Protein AF-A0A7J0D4P7-F1 (afdb_monomer)

Solvent-accessible surface area (backbone atoms only — not comparable to full-atom values): 5656 Å² total; per-residue (Å²): 99,66,72,56,20,65,75,69,76,46,55,58,68,62,49,43,71,79,31,83,43,71,63,51,52,50,52,51,56,49,49,54,52,47,56,71,66,40,68,83,62,84,80,86,44,68,71,60,33,51,51,53,40,53,52,40,50,51,52,59,71,69,50,83,90,75,75,80,87,79,73,71,91,78,84,93,82,81,92,78,92,80,82,93,86,133

pLDDT: mean 72.04, std 12.48, range [45.62, 90.12]

Mean predicted aligned error: 14.99 Å

Secondary structure (DSSP, 8-state):
-HHHHHHHT--HHHHHHH-SSHHHHHHHHHHHHHHHH------S-HHHHHHHHHHHHHHHHHS----STTS---------------

Sequence (86 aa):
MEAIAARAGVSKKTIYRWWPSKGAVLLEAFTDALVDATPFVDTGDIGADLRTHVAGAVRLLSVPPFGPAYGVSSPSSTTTTSSRRR

Radius of gyration: 23.41 Å; Cα contacts (8 Å, |Δi|>4): 30; chains: 1; bounding box: 57×57×44 Å

Structure (mmCIF, N/CA/C/O backbone):
data_AF-A0A7J0D4P7-F1
#
_entry.id   AF-A0A7J0D4P7-F1
#
loop_
_atom_site.group_PDB
_atom_site.id
_atom_site.type_symbol
_atom_site.label_atom_id
_atom_site.label_alt_id
_atom_site.label_comp_id
_atom_site.label_asym_id
_atom_site.label_entity_id
_atom_site.label_seq_id
_atom_site.pdbx_PDB_ins_code
_atom_site.Cartn_x
_atom_site.Cartn_y
_atom_site.Cartn_z
_atom_site.occupancy
_atom_site.B_iso_or_equiv
_atom_site.auth_seq_id
_atom_site.auth_comp_id
_atom_site.auth_asym_id
_atom_site.auth_atom_id
_atom_site.pdbx_PDB_model_num
ATOM 1 N N . MET A 1 1 ? -5.888 5.718 11.562 1.00 78.38 1 MET A N 1
ATOM 2 C CA . MET A 1 1 ? -6.344 4.350 11.868 1.00 78.38 1 MET A CA 1
ATOM 3 C C . MET A 1 1 ? -7.856 4.243 11.933 1.00 78.38 1 MET A C 1
ATOM 5 O O . MET A 1 1 ? -8.354 3.305 11.345 1.00 78.38 1 MET A O 1
ATOM 9 N N . GLU A 1 2 ? -8.590 5.194 12.530 1.00 83.31 2 GLU A N 1
ATOM 10 C CA . GLU A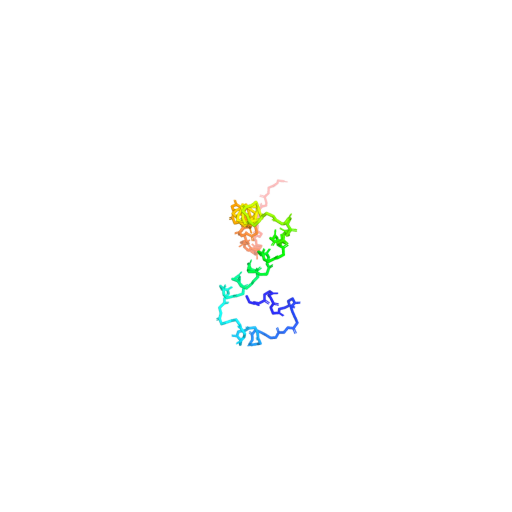 1 2 ? -10.071 5.154 12.545 1.00 83.31 2 GLU A CA 1
ATOM 11 C C . GLU A 1 2 ? -10.713 5.060 11.161 1.00 83.31 2 GLU A C 1
ATOM 13 O O . GLU A 1 2 ? -11.409 4.098 10.874 1.00 83.31 2 GLU A O 1
ATOM 18 N N . ALA A 1 3 ? -10.421 6.009 10.268 1.00 81.19 3 ALA A N 1
ATOM 19 C CA . ALA A 1 3 ? -10.983 5.992 8.916 1.00 81.19 3 ALA A CA 1
ATOM 20 C C . ALA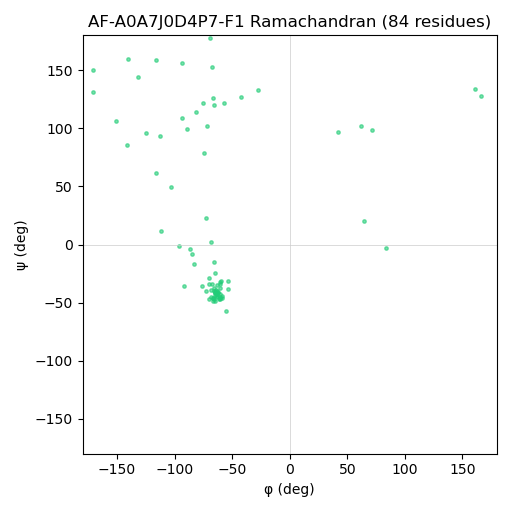 A 1 3 ? -10.602 4.724 8.125 1.00 81.19 3 ALA A C 1
ATOM 22 O O . ALA A 1 3 ? -11.386 4.237 7.320 1.00 81.19 3 ALA A O 1
ATOM 23 N N . ILE A 1 4 ? -9.414 4.163 8.385 1.00 81.75 4 ILE A N 1
ATOM 24 C CA . ILE A 1 4 ? -8.942 2.916 7.762 1.00 81.75 4 ILE A CA 1
ATOM 25 C C . ILE A 1 4 ? -9.743 1.726 8.302 1.00 81.75 4 ILE A C 1
ATOM 27 O O . ILE A 1 4 ? -10.238 0.924 7.521 1.00 81.75 4 ILE A O 1
ATOM 31 N N . ALA A 1 5 ? -9.911 1.648 9.623 1.00 86.69 5 ALA A N 1
ATOM 32 C CA . ALA A 1 5 ? -10.693 0.625 10.307 1.00 86.69 5 ALA A CA 1
ATOM 33 C C . ALA A 1 5 ? -12.165 0.650 9.859 1.00 86.69 5 ALA A C 1
ATOM 35 O O . ALA A 1 5 ? -12.703 -0.383 9.471 1.00 86.69 5 ALA A O 1
ATOM 36 N N . ALA A 1 6 ? -12.775 1.839 9.810 1.00 84.50 6 ALA A N 1
ATOM 37 C CA . ALA A 1 6 ? -14.137 2.042 9.324 1.00 84.50 6 ALA A CA 1
ATOM 38 C C . ALA A 1 6 ? -14.298 1.620 7.855 1.00 84.50 6 ALA A C 1
ATOM 40 O O . ALA A 1 6 ? -15.239 0.905 7.525 1.00 84.50 6 ALA A O 1
ATOM 41 N N . ARG A 1 7 ? -13.356 2.003 6.980 1.00 83.88 7 ARG A N 1
ATOM 42 C CA . ARG A 1 7 ? -13.391 1.633 5.556 1.00 83.88 7 ARG A CA 1
ATOM 43 C C . ARG A 1 7 ? -13.178 0.136 5.324 1.00 83.88 7 ARG A C 1
ATOM 45 O O . ARG A 1 7 ? -13.761 -0.416 4.403 1.00 83.88 7 ARG A O 1
ATOM 52 N N . ALA A 1 8 ? -12.357 -0.507 6.150 1.00 85.12 8 ALA A N 1
ATOM 53 C CA . ALA A 1 8 ? -12.091 -1.942 6.084 1.00 85.12 8 ALA A CA 1
ATOM 54 C C . ALA A 1 8 ? -13.105 -2.792 6.878 1.00 85.12 8 ALA A C 1
ATOM 56 O O . ALA A 1 8 ? -13.006 -4.014 6.862 1.00 85.12 8 ALA A O 1
ATOM 57 N N . GLY A 1 9 ? -14.059 -2.177 7.590 1.00 88.81 9 GLY A N 1
ATOM 58 C CA . GLY A 1 9 ? -15.052 -2.888 8.403 1.00 88.81 9 GLY A CA 1
ATOM 59 C C . GLY A 1 9 ? -14.462 -3.660 9.590 1.00 88.81 9 GLY A C 1
ATOM 60 O O . GLY A 1 9 ? -15.090 -4.585 10.100 1.00 88.81 9 GLY A O 1
ATOM 61 N N . VAL A 1 10 ? -13.252 -3.312 10.036 1.00 90.12 10 VAL A N 1
ATOM 62 C CA . VAL A 1 10 ? -12.545 -4.011 11.120 1.00 90.12 10 VAL A CA 1
ATO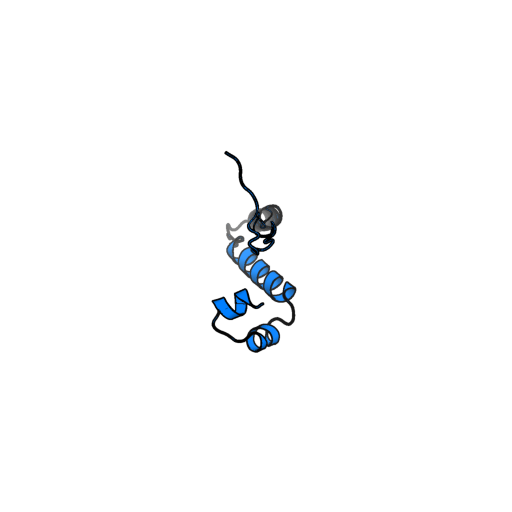M 63 C C . VAL A 1 10 ? -12.331 -3.106 12.325 1.00 90.12 10 VAL A C 1
ATOM 65 O O . VAL A 1 10 ? -12.321 -1.884 12.223 1.00 90.12 10 VAL A O 1
ATOM 68 N N . SER A 1 11 ? -12.106 -3.702 13.498 1.00 89.25 11 SER A N 1
ATOM 69 C CA . SER A 1 11 ? -11.767 -2.936 14.700 1.00 89.25 11 SER A CA 1
ATOM 70 C C . SER A 1 11 ? -10.381 -2.282 14.595 1.00 89.25 11 SER A C 1
ATOM 72 O O . SER A 1 11 ? -9.456 -2.831 13.989 1.00 89.25 11 SER A O 1
ATOM 74 N N . LYS A 1 12 ? -10.180 -1.158 15.297 1.00 85.88 12 LYS A N 1
ATOM 75 C CA . LYS A 1 12 ? -8.855 -0.526 15.453 1.00 85.88 12 LYS A CA 1
ATOM 76 C C . LYS A 1 12 ? -7.807 -1.505 15.983 1.00 85.88 12 LYS A C 1
ATOM 78 O O . LYS A 1 12 ? -6.674 -1.471 15.524 1.00 85.88 12 LYS A O 1
ATOM 83 N N . LYS A 1 13 ? -8.179 -2.394 16.915 1.00 89.31 13 LYS A N 1
ATOM 84 C CA . LYS A 1 13 ? -7.284 -3.421 17.478 1.00 89.31 13 LYS A CA 1
ATOM 85 C C . LYS A 1 13 ? -6.770 -4.372 16.395 1.00 89.31 13 LYS A C 1
ATOM 87 O O . LYS A 1 13 ? -5.606 -4.756 16.426 1.00 89.31 13 LYS A O 1
ATOM 92 N N . THR A 1 14 ? -7.617 -4.718 15.426 1.00 89.75 14 THR A N 1
ATOM 93 C CA . THR A 1 14 ? -7.229 -5.536 14.271 1.00 89.75 14 THR A CA 1
ATOM 94 C C . THR A 1 14 ? -6.183 -4.819 13.425 1.00 89.75 14 THR A C 1
ATOM 96 O O . THR A 1 14 ? -5.177 -5.428 13.088 1.00 89.75 14 THR A O 1
ATOM 99 N N . ILE A 1 15 ? -6.374 -3.525 13.152 1.00 86.88 15 ILE A N 1
ATOM 100 C CA . ILE A 1 15 ? -5.414 -2.714 12.389 1.00 86.88 15 ILE A CA 1
ATOM 101 C C . ILE A 1 15 ? -4.093 -2.536 13.155 1.00 86.88 15 ILE A C 1
ATOM 103 O O . ILE A 1 15 ? -3.033 -2.759 12.585 1.00 86.88 15 ILE A O 1
ATOM 107 N N . TYR A 1 16 ? -4.135 -2.204 14.450 1.00 88.19 16 TYR A N 1
ATOM 108 C CA . TYR A 1 16 ? -2.928 -2.012 15.268 1.00 88.19 16 TYR A CA 1
ATOM 109 C C . TYR A 1 16 ? -2.093 -3.285 15.450 1.00 88.19 16 TYR A C 1
ATOM 111 O O . TYR A 1 16 ? -0.894 -3.184 15.691 1.00 88.19 16 TYR A O 1
ATOM 119 N N . ARG A 1 17 ? -2.704 -4.474 15.335 1.00 87.81 17 ARG A N 1
ATOM 120 C CA . ARG A 1 17 ? -1.978 -5.751 15.390 1.00 87.81 17 ARG A CA 1
ATOM 121 C C . ARG A 1 17 ? -1.006 -5.910 14.220 1.00 87.81 17 ARG A C 1
ATOM 123 O O . ARG A 1 17 ? 0.084 -6.426 14.422 1.00 87.81 17 ARG A O 1
ATOM 130 N N . TRP A 1 18 ? -1.422 -5.506 13.023 1.00 85.94 18 TRP A N 1
ATOM 131 C CA . TRP A 1 18 ? -0.629 -5.646 11.799 1.00 85.94 18 TRP A CA 1
ATOM 132 C C . TRP A 1 18 ? 0.229 -4.410 11.530 1.00 85.94 18 TRP A C 1
ATOM 134 O O . TRP A 1 18 ? 1.376 -4.531 11.118 1.00 85.94 18 TRP A O 1
ATOM 144 N N . TRP A 1 19 ? -0.295 -3.227 11.853 1.00 89.88 19 TRP A N 1
ATOM 145 C CA . TRP A 1 19 ? 0.394 -1.954 11.683 1.00 89.88 19 TRP A CA 1
ATOM 146 C C . TRP A 1 19 ? 0.434 -1.191 13.006 1.00 89.88 19 TRP A C 1
ATOM 148 O O . TRP A 1 19 ? -0.512 -0.465 13.337 1.00 89.88 19 TRP A O 1
ATOM 158 N N . PRO A 1 20 ? 1.533 -1.303 13.769 1.00 84.94 20 PRO A N 1
ATOM 159 C CA . PRO A 1 20 ? 1.628 -0.714 15.102 1.00 84.94 20 PRO A CA 1
ATOM 160 C C . PRO A 1 20 ? 1.591 0.823 15.091 1.00 84.94 20 PRO A C 1
ATOM 162 O O . PRO A 1 20 ? 1.354 1.443 16.126 1.00 84.94 20 PRO A O 1
ATOM 165 N N . SER A 1 21 ? 1.780 1.467 13.932 1.00 87.19 21 SER A N 1
ATOM 166 C CA . SER A 1 21 ? 1.726 2.923 13.786 1.00 87.19 21 SER A CA 1
ATOM 167 C C . SER A 1 21 ? 1.036 3.360 12.489 1.00 87.19 21 SER A C 1
ATOM 169 O O . SER A 1 21 ? 0.961 2.614 11.513 1.00 87.19 21 SER A O 1
ATOM 171 N N . LYS A 1 22 ? 0.560 4.616 12.446 1.00 79.75 22 LYS A N 1
ATOM 172 C CA . LYS A 1 22 ? 0.031 5.227 11.208 1.00 79.75 22 LYS A CA 1
ATOM 173 C C . LYS A 1 22 ? 1.103 5.281 10.107 1.00 79.75 22 LYS A C 1
ATOM 175 O O . LYS A 1 22 ? 0.760 5.159 8.938 1.00 79.75 22 LYS A O 1
ATOM 180 N N . GLY A 1 23 ? 2.374 5.438 10.487 1.00 79.06 23 GLY A N 1
ATOM 181 C CA . GLY A 1 23 ? 3.509 5.429 9.564 1.00 79.06 23 GLY A CA 1
ATOM 182 C C . GLY A 1 23 ? 3.722 4.071 8.897 1.00 79.06 23 GLY A C 1
ATOM 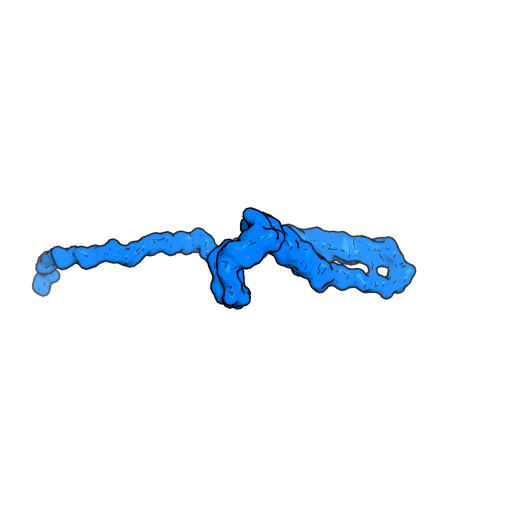183 O O . GLY A 1 23 ? 3.997 4.037 7.708 1.00 79.06 23 GLY A O 1
ATOM 184 N N . ALA A 1 24 ? 3.506 2.966 9.617 1.00 83.44 24 ALA A N 1
ATOM 185 C CA . ALA A 1 24 ? 3.621 1.621 9.050 1.00 83.44 24 ALA A CA 1
ATOM 186 C C . ALA A 1 24 ? 2.605 1.383 7.917 1.00 83.44 24 ALA A C 1
ATOM 188 O O . ALA A 1 24 ? 2.978 0.877 6.867 1.00 83.44 24 ALA A O 1
ATOM 189 N N . VAL A 1 25 ? 1.356 1.840 8.081 1.00 83.19 25 VAL A N 1
ATOM 190 C CA . VAL A 1 25 ? 0.348 1.772 7.002 1.00 83.19 25 VAL A CA 1
ATOM 191 C C . VAL A 1 25 ? 0.739 2.641 5.810 1.00 83.19 25 VAL A C 1
ATOM 193 O O . VAL A 1 25 ? 0.537 2.244 4.670 1.00 83.19 25 VAL A O 1
ATOM 196 N N . LEU A 1 26 ? 1.271 3.841 6.064 1.00 81.94 26 LEU A N 1
ATOM 197 C CA . LEU A 1 26 ? 1.702 4.736 4.990 1.00 81.94 26 LEU A CA 1
ATOM 198 C C . LEU A 1 26 ? 2.874 4.148 4.208 1.00 81.94 26 LEU A C 1
ATOM 200 O O . LEU A 1 26 ? 2.873 4.250 2.991 1.00 81.94 26 LEU A O 1
ATOM 204 N N . LEU A 1 27 ? 3.843 3.536 4.890 1.00 80.00 27 LEU A N 1
ATOM 205 C CA . LEU A 1 27 ? 4.998 2.910 4.254 1.00 80.00 27 LEU A CA 1
ATOM 206 C C . LEU A 1 27 ? 4.587 1.714 3.392 1.00 80.00 27 LEU A C 1
ATOM 208 O O . LEU A 1 27 ? 5.069 1.583 2.272 1.00 80.00 27 LEU A O 1
ATOM 212 N N . GLU A 1 28 ? 3.687 0.868 3.889 1.00 81.88 28 GLU A N 1
ATOM 213 C CA . GLU A 1 28 ? 3.185 -0.279 3.127 1.00 81.88 28 GLU A CA 1
ATOM 214 C C . GLU A 1 28 ? 2.365 0.172 1.916 1.00 81.88 28 GLU A C 1
ATOM 216 O O . GLU A 1 28 ? 2.684 -0.207 0.797 1.00 81.88 28 GLU A O 1
ATOM 221 N N . ALA A 1 29 ? 1.415 1.097 2.099 1.00 81.62 29 ALA A N 1
ATOM 222 C CA . ALA A 1 29 ? 0.651 1.669 0.987 1.00 81.62 29 ALA A CA 1
ATOM 223 C C . ALA A 1 29 ? 1.544 2.394 -0.035 1.00 81.62 29 ALA A C 1
ATOM 225 O O . ALA A 1 29 ? 1.258 2.391 -1.229 1.00 81.62 29 ALA A O 1
ATOM 226 N N . PHE A 1 30 ? 2.620 3.030 0.431 1.00 77.38 30 PHE A N 1
ATOM 227 C CA . PHE A 1 30 ? 3.617 3.655 -0.429 1.00 77.38 30 PHE A CA 1
ATOM 228 C C . PHE A 1 30 ? 4.420 2.613 -1.217 1.00 77.38 30 PHE A C 1
ATOM 230 O O . PHE A 1 30 ? 4.696 2.823 -2.394 1.00 77.38 30 PHE A O 1
ATOM 237 N N . THR A 1 31 ? 4.764 1.489 -0.588 1.00 79.81 31 THR A N 1
ATOM 238 C CA . THR A 1 31 ? 5.482 0.385 -1.234 1.00 79.81 31 THR A CA 1
ATOM 239 C C . THR A 1 31 ? 4.617 -0.264 -2.310 1.00 79.81 31 THR A C 1
ATOM 241 O O . THR A 1 31 ? 5.081 -0.394 -3.437 1.00 79.81 31 THR A O 1
ATOM 244 N N . ASP A 1 32 ? 3.352 -0.571 -2.013 1.00 78.75 32 ASP A N 1
ATOM 245 C CA . ASP A 1 32 ? 2.402 -1.117 -2.993 1.00 78.75 32 ASP A CA 1
ATOM 246 C C . ASP A 1 32 ? 2.215 -0.167 -4.182 1.00 78.75 32 ASP A C 1
ATOM 248 O O . ASP A 1 32 ? 2.313 -0.572 -5.338 1.00 78.75 32 ASP A O 1
ATOM 252 N N . ALA A 1 33 ? 2.035 1.131 -3.911 1.00 71.88 33 ALA A N 1
ATOM 253 C CA . ALA A 1 33 ? 1.908 2.133 -4.965 1.00 71.88 33 ALA A CA 1
ATOM 254 C C . ALA A 1 33 ? 3.178 2.255 -5.822 1.00 71.88 33 ALA A C 1
ATOM 256 O O . ALA A 1 33 ? 3.084 2.514 -7.020 1.00 71.88 33 ALA A O 1
ATOM 257 N N . LEU A 1 34 ? 4.362 2.089 -5.223 1.00 68.00 34 LEU A N 1
ATOM 258 C CA . LEU A 1 34 ? 5.626 2.097 -5.951 1.00 68.00 34 LEU A CA 1
ATOM 259 C C . LEU A 1 34 ? 5.741 0.870 -6.860 1.00 68.00 34 LEU A C 1
ATOM 261 O O . LEU A 1 34 ? 6.089 1.033 -8.023 1.00 68.00 34 LEU A O 1
ATOM 265 N N . VAL A 1 35 ? 5.393 -0.317 -6.356 1.00 70.19 35 VAL A N 1
ATOM 266 C CA . VAL A 1 35 ? 5.386 -1.576 -7.121 1.00 70.19 35 VAL A CA 1
ATOM 267 C C . VAL A 1 35 ? 4.455 -1.481 -8.334 1.00 70.19 35 VAL A C 1
ATOM 269 O O . VAL A 1 35 ? 4.855 -1.845 -9.439 1.00 70.19 35 VAL A O 1
ATOM 272 N N . ASP A 1 36 ? 3.253 -0.930 -8.162 1.00 68.56 36 ASP A N 1
ATOM 273 C CA . ASP A 1 36 ? 2.287 -0.757 -9.255 1.00 68.56 36 ASP A CA 1
ATOM 274 C C . ASP A 1 36 ? 2.720 0.312 -10.273 1.00 68.56 36 ASP A C 1
ATOM 276 O O . ASP A 1 36 ? 2.442 0.203 -11.470 1.00 68.56 36 ASP A O 1
ATOM 280 N N . ALA A 1 37 ? 3.391 1.370 -9.812 1.00 64.44 37 ALA A N 1
ATOM 281 C CA . ALA A 1 37 ? 3.822 2.484 -10.654 1.00 64.44 37 ALA A CA 1
ATOM 282 C C . ALA A 1 37 ? 5.136 2.219 -11.400 1.00 64.44 37 ALA A C 1
ATOM 284 O O . ALA A 1 37 ? 5.442 2.937 -12.358 1.00 64.44 37 ALA A O 1
ATOM 285 N N . THR A 1 38 ? 5.916 1.219 -10.983 1.00 62.53 38 THR A N 1
ATOM 286 C CA . THR A 1 38 ? 7.170 0.836 -11.635 1.00 62.53 38 THR A CA 1
ATOM 287 C C . THR A 1 38 ? 7.101 -0.581 -12.214 1.00 62.53 38 THR A C 1
ATOM 289 O O . THR A 1 38 ? 7.901 -1.444 -11.847 1.00 62.53 38 THR A O 1
ATOM 292 N N . PRO A 1 39 ? 6.201 -0.857 -13.181 1.00 63.91 39 PRO A N 1
ATOM 293 C CA . PRO A 1 39 ? 6.250 -2.122 -13.898 1.00 63.91 39 PRO A CA 1
ATOM 294 C C . PRO A 1 39 ? 7.633 -2.262 -14.544 1.00 63.91 39 PRO A C 1
ATOM 296 O O . PRO A 1 39 ? 8.086 -1.389 -15.289 1.00 63.91 39 PRO A O 1
ATOM 299 N N . PHE A 1 40 ? 8.342 -3.335 -14.194 1.00 64.19 40 PHE A N 1
ATOM 300 C CA . PHE A 1 40 ? 9.644 -3.640 -14.768 1.00 64.19 40 PHE A CA 1
ATOM 301 C C . PHE A 1 40 ? 9.420 -4.091 -16.211 1.00 64.19 40 PHE A C 1
ATOM 303 O O . PHE A 1 40 ? 8.947 -5.198 -16.461 1.00 64.19 40 PHE A O 1
ATOM 310 N N . VAL A 1 41 ? 9.679 -3.195 -17.160 1.00 67.12 41 VAL A N 1
ATOM 311 C CA . VAL A 1 41 ? 9.666 -3.533 -18.581 1.00 67.12 41 VAL A CA 1
ATOM 312 C C . VAL A 1 41 ? 11.010 -4.180 -18.877 1.00 67.12 41 VAL A C 1
ATOM 314 O O . VAL A 1 41 ? 12.031 -3.518 -18.747 1.00 67.12 41 VAL A O 1
ATOM 317 N N . ASP A 1 42 ? 11.000 -5.465 -19.219 1.00 71.44 42 ASP A N 1
ATOM 318 C CA . ASP A 1 42 ? 12.186 -6.193 -19.670 1.00 71.44 42 ASP A CA 1
ATOM 319 C C . ASP A 1 42 ? 12.292 -6.044 -21.191 1.00 71.44 42 ASP A C 1
ATOM 321 O O . ASP A 1 42 ? 11.550 -6.679 -21.947 1.00 71.44 42 ASP A O 1
ATOM 325 N N . THR A 1 43 ? 13.151 -5.128 -21.640 1.00 76.75 43 THR A N 1
ATOM 326 C CA . THR A 1 43 ? 13.385 -4.874 -23.070 1.00 76.75 43 THR A CA 1
ATOM 327 C C . THR A 1 43 ? 14.599 -5.631 -23.612 1.00 76.75 43 THR A C 1
ATOM 329 O O . THR A 1 43 ? 14.885 -5.552 -24.809 1.00 76.75 43 THR A O 1
ATOM 332 N N . GLY A 1 44 ? 15.308 -6.385 -22.762 1.00 78.62 44 GLY A N 1
ATOM 333 C CA . GLY A 1 44 ? 16.575 -7.040 -23.093 1.00 78.62 44 GLY A CA 1
ATOM 334 C C . GLY A 1 44 ? 17.810 -6.135 -22.965 1.00 78.62 44 GLY A C 1
ATOM 335 O O . GLY A 1 44 ? 18.931 -6.623 -23.119 1.00 78.62 44 GLY A O 1
ATOM 336 N N . ASP A 1 45 ? 17.635 -4.848 -22.639 1.00 82.56 45 ASP A N 1
ATOM 337 C CA . ASP A 1 45 ? 18.706 -3.930 -22.230 1.00 82.56 45 ASP A CA 1
ATOM 338 C C . ASP A 1 45 ? 18.528 -3.540 -20.756 1.00 82.56 45 ASP A C 1
ATOM 340 O O . ASP A 1 45 ? 17.884 -2.548 -20.405 1.00 82.56 45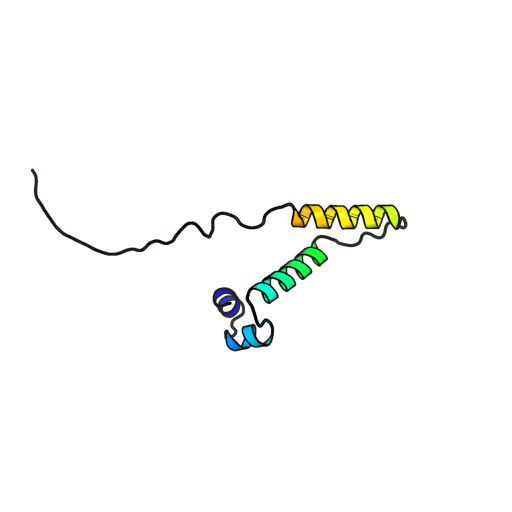 ASP A O 1
ATOM 344 N N . ILE A 1 46 ? 19.199 -4.295 -19.883 1.00 78.38 46 ILE A N 1
ATOM 345 C CA . ILE A 1 46 ? 19.176 -4.094 -18.429 1.00 78.38 46 ILE A CA 1
ATOM 346 C C . ILE A 1 46 ? 19.543 -2.656 -18.015 1.00 78.38 46 ILE A C 1
ATOM 348 O O . ILE A 1 46 ? 19.059 -2.147 -17.003 1.00 78.38 46 ILE A O 1
ATOM 352 N N . GLY A 1 47 ? 20.401 -1.977 -18.784 1.00 77.88 47 GLY A N 1
ATOM 353 C CA . GLY A 1 47 ? 20.837 -0.617 -18.491 1.00 77.88 47 GLY A CA 1
ATOM 354 C C . GLY A 1 47 ? 19.777 0.428 -18.833 1.00 77.88 47 GLY A C 1
ATOM 355 O O . GLY A 1 47 ? 19.666 1.443 -18.136 1.00 77.88 47 GLY A O 1
ATOM 356 N N . ALA A 1 48 ? 19.011 0.209 -19.899 1.00 76.44 48 ALA A N 1
ATOM 357 C CA . ALA A 1 48 ? 17.865 1.041 -20.258 1.00 76.44 48 ALA A CA 1
ATOM 358 C C . ALA A 1 48 ? 16.683 0.802 -19.304 1.00 76.44 48 ALA A C 1
ATOM 360 O O . ALA A 1 48 ? 16.052 1.761 -18.844 1.00 76.44 48 ALA A O 1
ATOM 361 N N . ASP A 1 49 ? 16.459 -0.455 -18.930 1.00 73.50 49 ASP A N 1
ATOM 362 C CA . ASP A 1 49 ? 15.361 -0.870 -18.058 1.00 73.50 49 ASP A CA 1
ATOM 363 C C . ASP A 1 49 ? 15.541 -0.311 -16.639 1.00 73.50 49 ASP A C 1
ATOM 365 O O . ASP A 1 49 ? 14.639 0.335 -16.098 1.00 73.50 49 ASP A O 1
ATOM 369 N N . LEU A 1 50 ? 16.748 -0.419 -16.066 1.00 75.19 50 LEU A N 1
ATOM 370 C CA . LEU A 1 50 ? 17.058 0.149 -14.748 1.00 75.19 50 LEU A CA 1
ATOM 371 C C . LEU A 1 50 ? 16.950 1.677 -14.719 1.00 75.19 50 LEU A C 1
ATOM 373 O O . LEU A 1 50 ? 16.431 2.239 -13.752 1.00 75.19 50 LEU A O 1
ATOM 377 N N . ARG A 1 51 ? 17.406 2.371 -15.772 1.00 80.31 51 ARG A N 1
ATOM 378 C CA . ARG A 1 51 ? 17.263 3.836 -15.853 1.00 80.31 51 ARG A CA 1
ATOM 379 C C . ARG A 1 51 ? 15.799 4.250 -15.885 1.00 80.31 51 ARG A C 1
ATOM 381 O O . ARG A 1 51 ? 15.418 5.175 -15.170 1.00 80.31 51 ARG A O 1
ATOM 388 N N . THR A 1 52 ? 14.990 3.560 -16.684 1.00 78.44 52 THR A N 1
ATOM 389 C CA . THR A 1 52 ? 13.554 3.830 -16.809 1.00 78.44 52 THR A CA 1
ATOM 390 C C . THR A 1 52 ? 12.836 3.580 -15.485 1.00 78.44 52 THR A C 1
ATOM 392 O O . THR A 1 52 ? 12.048 4.415 -15.037 1.00 78.44 52 THR A O 1
ATOM 395 N N . HIS A 1 53 ? 13.179 2.486 -14.806 1.00 73.88 53 HIS A N 1
ATOM 396 C CA . HIS A 1 53 ? 12.596 2.112 -13.523 1.00 73.88 53 HIS A CA 1
ATOM 397 C C . HIS A 1 53 ? 12.924 3.125 -12.410 1.00 73.88 53 HIS A C 1
ATOM 399 O O . HIS A 1 53 ? 12.025 3.616 -11.725 1.00 73.88 53 HIS A O 1
ATOM 405 N N . VAL A 1 54 ? 14.197 3.518 -12.270 1.00 77.19 54 VAL A N 1
ATOM 406 C CA . VAL A 1 54 ? 14.627 4.510 -11.265 1.00 77.19 54 VAL A CA 1
ATOM 407 C C . VAL A 1 54 ? 14.035 5.892 -11.557 1.00 77.19 54 VAL A C 1
ATOM 409 O O . VAL A 1 54 ? 13.583 6.573 -10.636 1.00 77.19 54 VAL A O 1
ATOM 412 N N . ALA A 1 55 ? 13.971 6.307 -12.825 1.00 79.06 55 ALA A N 1
ATOM 413 C CA . ALA A 1 55 ? 13.352 7.578 -13.204 1.00 79.06 55 ALA A CA 1
ATOM 414 C C . ALA A 1 55 ? 11.842 7.608 -12.896 1.00 79.06 55 ALA A C 1
ATOM 416 O O . ALA A 1 55 ? 11.332 8.626 -12.418 1.00 79.06 55 ALA A O 1
ATOM 417 N N . GLY A 1 56 ? 11.134 6.493 -13.113 1.00 73.81 56 GLY A N 1
ATOM 418 C CA . GLY A 1 56 ? 9.727 6.331 -12.739 1.00 73.81 56 GLY A CA 1
ATOM 419 C C . GLY A 1 56 ? 9.501 6.467 -11.230 1.00 73.81 56 GLY A C 1
ATOM 420 O O . GLY A 1 56 ? 8.649 7.250 -10.803 1.00 73.81 56 GLY A O 1
ATOM 421 N N . ALA A 1 57 ? 10.328 5.794 -10.426 1.00 69.25 57 ALA A N 1
ATOM 422 C CA . ALA A 1 57 ? 10.290 5.876 -8.965 1.00 69.25 57 ALA A CA 1
ATOM 423 C C . ALA A 1 57 ? 10.538 7.304 -8.447 1.00 69.25 57 ALA A C 1
ATOM 425 O O . ALA A 1 57 ? 9.789 7.810 -7.609 1.00 69.25 57 ALA A O 1
ATOM 426 N N . VAL A 1 58 ? 11.557 7.990 -8.981 1.00 73.81 58 VAL A N 1
ATOM 427 C CA . VAL A 1 58 ? 11.874 9.381 -8.615 1.00 73.81 58 VAL A CA 1
ATOM 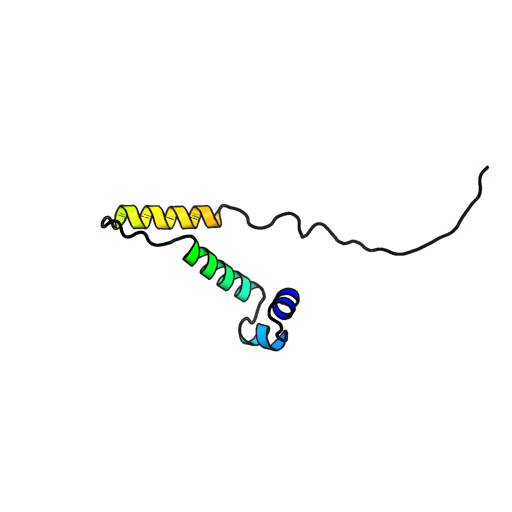428 C C . VAL A 1 58 ? 10.725 10.316 -8.975 1.00 73.81 58 VAL A C 1
ATOM 430 O O . VAL A 1 58 ? 10.380 11.191 -8.180 1.00 73.81 58 VAL A O 1
ATOM 433 N N . ARG A 1 59 ? 10.088 10.129 -10.136 1.00 69.75 59 ARG A N 1
ATOM 434 C CA . ARG A 1 59 ? 8.935 10.936 -10.548 1.00 69.75 59 ARG A CA 1
ATOM 435 C C . ARG A 1 59 ? 7.742 10.731 -9.617 1.00 69.75 59 ARG A C 1
ATOM 437 O O . ARG A 1 59 ? 7.124 11.719 -9.238 1.00 69.75 59 ARG A O 1
ATOM 444 N N . LEU A 1 60 ? 7.444 9.494 -9.220 1.00 67.00 60 LEU A N 1
ATOM 445 C CA . LEU A 1 60 ? 6.367 9.194 -8.271 1.00 67.00 60 LEU A CA 1
ATOM 446 C C . LEU A 1 60 ? 6.606 9.863 -6.910 1.00 67.00 60 LEU A C 1
ATOM 448 O O . LEU A 1 60 ? 5.698 10.459 -6.342 1.00 67.00 60 LEU A O 1
ATOM 452 N N . LEU A 1 61 ? 7.847 9.813 -6.423 1.00 66.44 61 LEU A N 1
ATOM 453 C CA . LEU A 1 61 ? 8.270 10.436 -5.167 1.00 66.44 61 LEU A CA 1
ATOM 454 C C . LEU A 1 61 ? 8.310 11.970 -5.219 1.00 66.44 61 LEU A C 1
ATOM 456 O O . LEU A 1 61 ? 8.122 12.627 -4.197 1.00 66.44 61 LEU A O 1
ATOM 460 N N . SER A 1 62 ? 8.559 12.541 -6.398 1.00 69.19 62 SER A N 1
ATOM 461 C CA . SER A 1 62 ? 8.662 13.993 -6.602 1.00 69.19 62 SER A CA 1
ATOM 462 C C . SER A 1 62 ? 7.306 14.670 -6.827 1.00 69.19 62 SER A C 1
ATOM 464 O O . SER A 1 62 ? 7.239 15.898 -6.858 1.00 69.19 62 SER A O 1
ATOM 466 N N . VAL A 1 63 ? 6.222 13.900 -6.983 1.00 64.19 63 VAL A N 1
ATOM 467 C CA . VAL A 1 63 ? 4.855 14.427 -7.072 1.00 64.19 63 VAL A CA 1
ATOM 468 C C . VAL A 1 63 ? 4.240 14.413 -5.665 1.00 64.19 63 VAL A C 1
ATOM 470 O O . VAL A 1 63 ? 3.953 13.340 -5.138 1.00 64.19 63 VAL A O 1
ATOM 473 N N . PRO A 1 64 ? 4.030 15.575 -5.018 1.00 55.97 64 PRO A N 1
ATOM 474 C CA . PRO A 1 64 ? 3.500 15.624 -3.658 1.00 55.97 64 PRO A CA 1
ATOM 475 C C . PRO A 1 64 ? 2.048 15.116 -3.615 1.00 55.97 64 PRO A C 1
ATOM 477 O O . PRO A 1 64 ? 1.199 15.676 -4.315 1.00 55.97 64 PRO A O 1
ATOM 480 N N . PRO A 1 65 ? 1.701 14.126 -2.767 1.00 61.28 65 PRO A N 1
ATOM 481 C CA . PRO A 1 65 ? 0.350 13.593 -2.736 1.00 61.28 65 PRO A CA 1
ATOM 482 C C . PRO A 1 65 ? -0.446 14.123 -1.541 1.00 61.28 65 PRO A C 1
ATOM 484 O O . PRO A 1 65 ? -1.053 13.329 -0.842 1.00 61.28 65 PRO A O 1
ATOM 487 N N . PHE A 1 66 ? -0.487 15.430 -1.259 1.00 48.72 66 PHE A N 1
ATOM 488 C CA . PHE A 1 66 ? -1.372 15.934 -0.193 1.00 48.72 66 PHE A CA 1
ATOM 489 C C . PHE A 1 66 ? -2.021 17.274 -0.574 1.00 48.72 66 PHE A C 1
ATOM 491 O O . PHE A 1 66 ? -1.523 18.348 -0.252 1.00 48.72 66 PHE A O 1
ATOM 498 N N . GLY A 1 67 ? -3.153 17.187 -1.283 1.00 51.09 67 GLY A N 1
ATOM 499 C CA . GLY A 1 67 ? -4.089 18.299 -1.502 1.00 51.09 67 GLY A CA 1
ATOM 500 C C . GLY A 1 67 ? -4.841 18.725 -0.220 1.00 51.09 67 GLY A C 1
ATOM 501 O O . GLY A 1 67 ? -4.671 18.101 0.829 1.00 51.09 67 GLY A O 1
ATOM 502 N N . PRO A 1 68 ? -5.700 19.766 -0.285 1.00 49.09 68 PRO A N 1
ATOM 503 C CA . PRO A 1 68 ? -6.062 20.674 0.822 1.00 49.09 68 PRO A CA 1
ATOM 504 C C . PRO A 1 68 ? -6.974 20.108 1.935 1.00 49.09 68 PRO A C 1
ATOM 506 O O . PRO A 1 68 ? -7.603 20.866 2.669 1.00 49.09 68 PRO A O 1
ATOM 509 N N . ALA A 1 69 ? -7.028 18.792 2.139 1.00 55.97 69 ALA A N 1
ATOM 510 C CA . ALA A 1 69 ? -7.931 18.140 3.094 1.00 55.97 69 ALA A CA 1
ATOM 511 C C . ALA A 1 69 ? -7.624 18.404 4.592 1.00 55.97 69 ALA A C 1
ATOM 513 O O . ALA A 1 69 ? -8.326 17.880 5.453 1.00 55.97 69 ALA A O 1
ATOM 514 N N . TYR A 1 70 ? -6.611 19.218 4.921 1.00 55.81 70 TYR A N 1
ATOM 515 C CA . TYR A 1 70 ? -6.270 19.610 6.299 1.00 55.81 70 TYR A CA 1
ATOM 516 C C . TYR A 1 70 ? -6.514 21.097 6.610 1.00 55.81 70 TYR A C 1
ATOM 518 O O . TYR A 1 70 ? -6.121 21.580 7.671 1.00 55.81 70 TYR A O 1
ATOM 526 N N . GLY A 1 71 ? -7.203 21.826 5.727 1.00 53.16 71 GLY A N 1
ATOM 527 C CA . GLY A 1 71 ? -7.709 23.165 6.023 1.00 53.16 71 GLY A CA 1
ATOM 528 C C . GLY A 1 71 ? -8.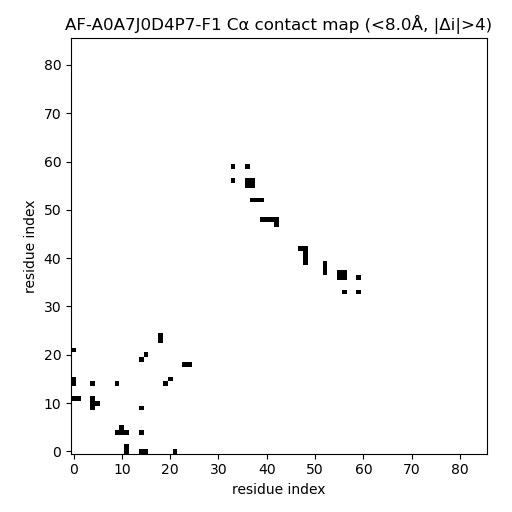920 23.119 6.957 1.00 53.16 71 GLY A C 1
ATOM 529 O O . GLY A 1 71 ? -10.045 23.225 6.495 1.00 53.16 71 GLY A O 1
ATOM 530 N N . VAL A 1 72 ? -8.665 22.930 8.254 1.00 54.34 72 VAL A N 1
ATOM 531 C CA . VAL A 1 72 ? -9.466 23.411 9.395 1.00 54.34 72 VAL A CA 1
ATOM 532 C C . VAL A 1 72 ? -10.992 23.283 9.255 1.00 54.34 72 VAL A C 1
ATOM 534 O O . VAL A 1 72 ? -11.699 24.174 8.794 1.00 54.34 72 VAL A O 1
ATOM 537 N N . SER A 1 73 ? -11.520 22.206 9.833 1.00 66.81 73 SER A N 1
ATOM 538 C CA . SER A 1 73 ? -12.779 22.281 10.571 1.00 66.81 73 SER A CA 1
ATOM 539 C C . SER A 1 73 ? -12.577 23.166 11.809 1.00 66.81 73 SER A C 1
ATOM 541 O O . SER A 1 73 ? -11.761 22.832 12.669 1.00 66.81 73 SER A O 1
ATOM 543 N N . SER A 1 74 ? -13.332 24.257 11.928 1.00 47.72 74 SER A N 1
ATOM 544 C CA . SER A 1 74 ? -13.592 24.939 13.202 1.00 47.72 74 SER A CA 1
ATOM 545 C C . SER A 1 74 ? -15.105 25.197 13.317 1.00 47.72 74 SER A C 1
ATOM 547 O O . SER A 1 74 ? -15.760 25.367 12.287 1.00 47.72 74 SER A O 1
ATOM 549 N N . PRO A 1 75 ? -15.683 25.101 14.527 1.00 57.38 75 PRO A N 1
ATOM 550 C CA . PRO A 1 75 ? -16.972 24.464 14.763 1.00 57.38 75 PRO A CA 1
ATOM 551 C C . PRO A 1 75 ? -18.175 25.411 14.737 1.00 57.38 75 PRO A C 1
ATOM 553 O O . PRO A 1 75 ? -18.097 26.602 15.027 1.00 57.38 75 PRO A O 1
ATOM 556 N N . SER A 1 76 ? -19.323 24.805 14.458 1.00 64.06 76 SER A N 1
ATOM 557 C CA . SER A 1 76 ? -20.671 25.322 14.651 1.00 64.06 76 SER A CA 1
ATOM 558 C C . SER A 1 76 ? -21.092 25.306 16.126 1.00 64.06 76 SER A C 1
ATOM 560 O O . SER A 1 76 ? -21.150 24.236 16.720 1.00 64.06 76 SER A O 1
ATOM 562 N N . SER A 1 77 ? -21.441 26.484 16.664 1.00 55.53 77 SER A N 1
ATOM 563 C CA . SER A 1 77 ? -22.454 26.799 17.710 1.00 55.53 77 SER A CA 1
ATOM 564 C C . SER A 1 77 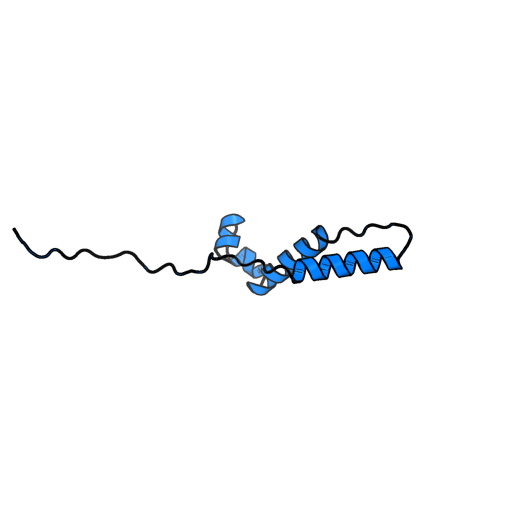? -22.105 28.193 18.278 1.00 55.53 77 SER A C 1
ATOM 566 O O . SER A 1 77 ? -20.939 28.442 18.546 1.00 55.53 77 SER A O 1
ATOM 568 N N . THR A 1 78 ? -22.981 29.183 18.485 1.00 49.59 78 THR A N 1
ATOM 569 C CA . THR A 1 78 ? -24.356 29.130 19.001 1.00 49.59 78 THR A CA 1
ATOM 570 C C . THR A 1 78 ? -25.029 30.507 18.847 1.00 49.59 78 THR A C 1
ATOM 572 O O . THR A 1 78 ? -24.378 31.544 18.932 1.00 49.59 78 THR A O 1
ATOM 575 N N . THR A 1 79 ? -26.348 30.488 18.672 1.00 55.84 79 THR A N 1
ATOM 576 C CA . THR A 1 79 ? -27.351 31.547 18.868 1.00 55.84 79 THR A CA 1
ATOM 577 C C . THR A 1 79 ? -27.012 32.628 19.911 1.00 55.84 79 THR A C 1
ATOM 579 O O . THR A 1 79 ? -26.729 32.305 21.060 1.00 55.84 79 THR A O 1
ATOM 582 N N . THR A 1 80 ? -27.187 33.913 19.567 1.00 56.94 80 THR A N 1
ATOM 583 C CA . THR A 1 80 ? -27.604 34.976 20.508 1.00 56.94 80 THR A CA 1
ATOM 584 C C . THR A 1 80 ? -28.386 36.060 19.760 1.00 56.94 80 THR A C 1
ATOM 586 O O . THR A 1 80 ? -27.848 36.856 18.998 1.00 56.94 80 THR A O 1
ATOM 589 N N . THR A 1 81 ? -29.694 36.038 20.002 1.00 61.16 81 THR A N 1
ATOM 590 C CA . THR A 1 81 ? -30.675 37.116 19.858 1.00 61.16 81 THR A CA 1
ATOM 591 C C . THR A 1 81 ? -30.151 38.462 20.371 1.00 61.16 81 THR A C 1
ATOM 593 O O . THR A 1 81 ? -29.799 38.542 21.542 1.00 61.16 81 THR A O 1
ATOM 596 N N . SER A 1 82 ? -30.199 39.535 19.566 1.00 45.62 82 SER A N 1
ATOM 597 C CA . SER A 1 82 ? -30.380 40.911 20.072 1.00 45.62 82 SER A CA 1
ATOM 598 C C . SER A 1 82 ? -30.634 41.948 18.962 1.00 45.62 82 SER A C 1
ATOM 600 O O . SER A 1 82 ? -29.853 42.067 18.025 1.00 45.62 82 SER A O 1
ATOM 602 N N . SER A 1 83 ? -31.678 42.763 19.175 1.00 52.31 83 SER A N 1
ATOM 603 C CA . SER A 1 83 ? -31.816 44.179 18.773 1.00 52.31 83 SER A CA 1
ATOM 604 C C . SER A 1 83 ? -32.014 44.515 17.280 1.00 52.31 83 SER A C 1
ATOM 606 O O . SER A 1 83 ? -31.070 44.609 16.508 1.00 52.31 83 SER A O 1
ATOM 608 N N . ARG A 1 84 ? -33.251 44.756 16.820 1.00 57.31 84 ARG A N 1
ATOM 609 C CA . ARG A 1 84 ? -33.988 46.046 16.903 1.00 57.31 84 ARG A CA 1
ATOM 610 C C . ARG A 1 84 ? -33.316 47.210 16.147 1.00 57.31 84 ARG A C 1
ATOM 612 O O . ARG A 1 84 ? -32.416 47.853 16.676 1.00 57.31 84 ARG A O 1
ATOM 619 N N . ARG A 1 85 ? -33.84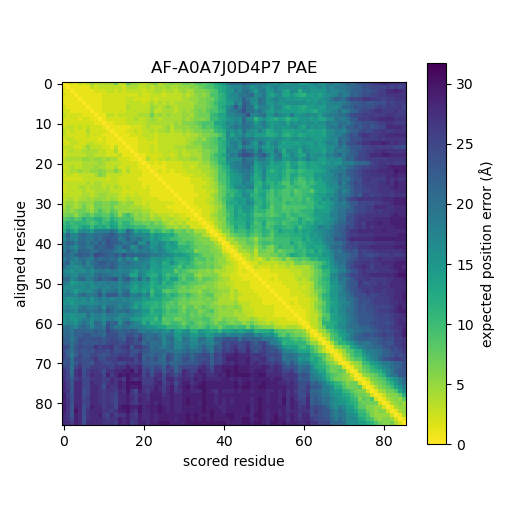8 47.515 14.955 1.00 54.06 85 ARG A N 1
ATOM 620 C CA . ARG A 1 85 ? -33.890 48.790 14.183 1.00 54.06 85 ARG A CA 1
ATOM 621 C C . ARG A 1 85 ? -34.327 48.374 12.767 1.00 54.06 85 ARG A C 1
ATOM 623 O O . ARG A 1 85 ? -33.726 47.457 12.236 1.00 54.06 85 ARG A O 1
ATOM 630 N N . ARG A 1 86 ? -35.336 48.918 12.101 1.00 56.44 86 ARG A N 1
ATOM 631 C CA . ARG A 1 86 ? -36.169 50.118 12.211 1.00 56.44 86 ARG A CA 1
ATOM 632 C C . ARG A 1 86 ? -37.552 49.760 11.674 1.00 56.44 86 ARG A C 1
ATOM 634 O O . ARG A 1 86 ? -37.613 48.808 10.869 1.00 56.44 86 ARG A O 1
#

Foldseek 3Di:
DVVVCVVVVHDPVVVCVVPVDPVSVVVVVLVVVLCVQQDQDPPVPPVVSVVSRVVSSVVVVPDDPDPDPPPDDDDDDDDDDDDDDD

InterPro domains:
  IPR001647 DNA-binding HTH domain, TetR-type [PF00440] (1-29)
  IPR001647 DNA-binding HTH domain, TetR-type [PS50977] (1-37)
  IPR009057 Homedomain-like superfamily [SSF46689] (1-34)

Organism: Streptomyces microflavus (NCBI:txid1919)